Protein AF-A0A8T5S9B5-F1 (afdb_monomer_lite)

pLDDT: mean 72.73, std 18.66, range [33.09, 95.0]

Secondary structure (DSSP, 8-state):
--EEP-----S--PPEE-TTT-PEEPGGG-EE-TT-----B-HHHHHHS-HHHHHHHHHHHHHH---TTTT--TTS-HHHHHHHHHHHHHH--S---HHHHHHHHHHHHHHTT--HHHHHHHHHHHHHHHTT-

Radius of gyration: 17.59 Å; chains: 1; bounding box: 43×41×44 Å

Sequence (133 aa):
MVVRLEFKNNGFHESIICGICHKEIKQEAASFQEGLKIGLVCPECYINNTMEEIELMSNMFLAFGGYLGMLKDSDYSIYEMFKDLVGKIHNNKGSATSVEMKIRLFHTALLHGITPREFAELDKSLLKFMYQF

Foldseek 3Di:
DWDQDPDDDDPDPDFAAAQAARDTADNRQWTDDPPAPGGIHGPVCPVVDDPVQSNVSNVLCVVPNAHAQLVADPVCDPVNLVVVLVVVVVVPPDPDDPVNSLSVSVSSCRNNRQTPVNVVVVVVVVVVVVVPD

Structure (mmCIF, N/CA/C/O backbone):
data_AF-A0A8T5S9B5-F1
#
_entry.id   AF-A0A8T5S9B5-F1
#
loop_
_atom_site.group_PDB
_atom_site.id
_atom_site.type_symbol
_atom_site.label_atom_id
_atom_site.label_alt_id
_atom_site.label_comp_id
_atom_site.label_asym_id
_atom_site.label_entity_id
_atom_site.label_seq_id
_atom_site.pdbx_PDB_ins_code
_atom_site.Cartn_x
_atom_site.Cartn_y
_atom_site.Cartn_z
_atom_site.occupancy
_atom_site.B_iso_or_equiv
_atom_site.auth_seq_id
_atom_site.auth_comp_id
_atom_site.auth_asym_id
_atom_site.auth_atom_id
_atom_site.pdbx_PDB_model_num
ATOM 1 N N . MET A 1 1 ? 22.789 0.068 -4.698 1.00 33.09 1 MET A N 1
ATOM 2 C CA . MET A 1 1 ? 23.422 -0.569 -5.871 1.00 33.09 1 MET A CA 1
ATOM 3 C C . MET A 1 1 ? 22.293 -1.194 -6.678 1.00 33.09 1 MET A C 1
ATOM 5 O O . MET A 1 1 ? 21.552 -1.976 -6.103 1.00 33.09 1 MET A O 1
ATOM 9 N N . VAL A 1 2 ? 22.059 -0.762 -7.921 1.00 37.41 2 VAL A N 1
ATOM 10 C CA . VAL A 1 2 ? 21.014 -1.349 -8.784 1.00 37.41 2 VAL A CA 1
ATOM 11 C C . VAL A 1 2 ? 21.665 -2.496 -9.539 1.00 37.41 2 VAL A C 1
ATOM 13 O O . VAL A 1 2 ? 22.583 -2.261 -10.323 1.00 37.41 2 VAL A O 1
ATOM 16 N N . VAL A 1 3 ? 21.236 -3.727 -9.271 1.00 38.22 3 VAL A N 1
ATOM 17 C CA . VAL A 1 3 ? 21.741 -4.905 -9.980 1.00 38.22 3 VAL A CA 1
ATOM 18 C C . VAL A 1 3 ? 20.792 -5.182 -11.140 1.00 38.22 3 VAL A C 1
ATOM 20 O O . VAL A 1 3 ? 19.605 -5.444 -10.945 1.00 38.22 3 VAL A O 1
ATOM 23 N N . ARG A 1 4 ? 21.315 -5.073 -12.363 1.00 38.53 4 ARG A N 1
ATOM 24 C CA . ARG A 1 4 ? 20.615 -5.448 -13.593 1.00 38.53 4 ARG A CA 1
ATOM 25 C C . ARG A 1 4 ? 20.747 -6.963 -13.740 1.00 38.53 4 ARG A C 1
ATOM 27 O O . ARG A 1 4 ? 21.867 -7.461 -13.818 1.00 38.53 4 ARG A O 1
ATOM 34 N N . LEU A 1 5 ? 19.636 -7.696 -13.724 1.00 45.97 5 LEU A N 1
ATOM 35 C CA . LEU A 1 5 ? 19.670 -9.140 -13.950 1.00 45.97 5 LEU A CA 1
ATOM 36 C C . LEU A 1 5 ? 19.771 -9.416 -15.453 1.00 45.97 5 LEU A C 1
ATOM 38 O O . LEU A 1 5 ? 18.873 -9.070 -16.215 1.00 45.97 5 LEU A O 1
ATOM 42 N N . GLU A 1 6 ? 20.852 -10.070 -15.869 1.00 37.56 6 GLU A N 1
ATOM 43 C CA . GLU A 1 6 ? 20.885 -10.808 -17.130 1.00 37.56 6 GLU A CA 1
ATOM 44 C C . GLU A 1 6 ? 20.278 -12.192 -16.870 1.00 37.56 6 GLU A C 1
ATOM 46 O O . GLU A 1 6 ? 20.918 -13.074 -16.293 1.00 37.56 6 GLU A O 1
ATOM 51 N N . PHE A 1 7 ? 19.013 -12.390 -17.246 1.00 44.62 7 PHE A N 1
ATOM 52 C CA . PHE A 1 7 ? 18.393 -13.711 -17.167 1.00 44.62 7 PHE A CA 1
ATOM 53 C C . PHE A 1 7 ? 19.030 -14.624 -18.222 1.00 44.62 7 PHE A C 1
ATOM 55 O O . PHE A 1 7 ? 18.848 -14.427 -19.424 1.00 44.62 7 PHE A O 1
ATOM 62 N N . LYS A 1 8 ? 19.786 -15.643 -17.788 1.00 38.94 8 LYS A N 1
ATOM 63 C CA . LYS A 1 8 ? 20.219 -16.723 -18.685 1.00 38.94 8 LYS A CA 1
ATOM 64 C C . LYS A 1 8 ? 18.994 -17.533 -19.099 1.00 38.94 8 LYS A C 1
ATOM 66 O O . LYS A 1 8 ? 18.316 -18.125 -18.264 1.00 38.94 8 LYS A O 1
ATOM 71 N N . ASN A 1 9 ? 18.725 -17.517 -20.399 1.00 42.03 9 ASN A N 1
ATOM 72 C CA . ASN A 1 9 ? 17.556 -18.111 -21.027 1.00 42.03 9 ASN A CA 1
ATOM 73 C C . ASN A 1 9 ? 17.596 -19.650 -20.916 1.00 42.03 9 ASN A C 1
ATOM 75 O O . ASN A 1 9 ? 18.174 -20.326 -21.763 1.00 42.03 9 ASN A O 1
ATOM 79 N N . ASN A 1 10 ? 17.001 -20.198 -19.855 1.00 37.66 10 ASN A N 1
ATOM 80 C CA . ASN A 1 10 ? 16.862 -21.637 -19.628 1.00 37.66 10 ASN A CA 1
ATOM 81 C C . ASN A 1 10 ? 15.423 -22.088 -19.922 1.00 37.66 10 ASN A C 1
ATOM 83 O O . ASN A 1 10 ? 14.746 -22.575 -19.028 1.00 37.66 10 ASN A O 1
ATOM 87 N N . GLY A 1 11 ? 14.932 -21.900 -21.151 1.00 40.25 11 GLY A N 1
ATOM 88 C CA . GLY A 1 11 ? 13.775 -22.630 -21.710 1.00 40.25 11 GLY A CA 1
ATOM 89 C C . GLY A 1 11 ? 12.413 -22.546 -20.993 1.00 40.25 11 GLY A C 1
ATOM 90 O O . GLY A 1 11 ? 11.455 -23.132 -21.485 1.00 40.25 11 GLY A O 1
ATOM 91 N N . PHE A 1 12 ? 12.292 -21.822 -19.882 1.00 40.62 12 PHE A N 1
ATOM 92 C CA . PHE A 1 12 ? 11.054 -21.583 -19.148 1.00 40.62 12 PHE A CA 1
ATOM 93 C C . PHE A 1 12 ? 10.710 -20.098 -19.253 1.00 40.62 12 PHE A C 1
ATOM 95 O O . PHE A 1 12 ? 11.363 -19.246 -18.653 1.00 40.62 12 PHE A O 1
ATOM 102 N N . HIS A 1 13 ? 9.672 -19.780 -20.027 1.00 47.72 13 HIS A N 1
ATOM 103 C CA . HIS A 1 13 ? 9.033 -18.465 -20.003 1.00 47.72 13 HIS A CA 1
ATOM 104 C C . HIS A 1 13 ? 8.156 -18.352 -18.745 1.00 47.72 13 HIS A C 1
ATOM 106 O O . HIS A 1 13 ? 6.934 -18.294 -18.839 1.00 47.72 13 HIS A O 1
ATOM 112 N N . GLU A 1 14 ? 8.757 -18.370 -17.553 1.00 57.78 14 GLU A N 1
ATOM 113 C CA . GLU A 1 14 ? 8.040 -17.941 -16.352 1.00 57.78 14 GLU A CA 1
ATOM 114 C C . GLU A 1 14 ? 7.942 -16.413 -16.372 1.00 57.78 14 GLU A C 1
ATOM 116 O O . GLU A 1 14 ? 8.948 -15.697 -16.373 1.00 57.78 14 GLU A O 1
ATOM 121 N N . SER A 1 15 ? 6.709 -15.911 -16.445 1.00 67.12 15 SER A N 1
ATOM 122 C CA . SER A 1 15 ? 6.401 -14.491 -16.317 1.00 67.12 15 SER A CA 1
ATOM 123 C C . SER A 1 15 ? 6.867 -14.003 -14.948 1.00 67.12 15 SER A C 1
ATOM 125 O O . SER A 1 15 ? 6.407 -14.495 -13.915 1.00 67.12 15 SER A O 1
ATOM 127 N N . ILE A 1 16 ? 7.771 -13.029 -14.923 1.00 79.44 16 ILE A N 1
ATOM 128 C CA . ILE A 1 16 ? 8.229 -12.415 -13.679 1.00 79.44 16 ILE A CA 1
ATOM 129 C C . ILE A 1 16 ? 7.118 -11.495 -13.169 1.00 79.44 16 ILE A C 1
ATOM 131 O O . ILE A 1 16 ? 6.647 -10.641 -13.910 1.00 79.44 16 ILE A O 1
ATOM 135 N N . ILE A 1 17 ? 6.715 -11.624 -11.906 1.00 85.38 17 ILE A N 1
ATOM 136 C CA . ILE A 1 17 ? 5.633 -10.823 -11.315 1.00 85.38 17 ILE A CA 1
ATOM 137 C C . ILE A 1 17 ? 6.202 -9.830 -10.297 1.00 85.38 17 ILE A C 1
ATOM 139 O O . ILE A 1 17 ? 7.062 -10.175 -9.488 1.00 85.38 17 ILE A O 1
ATOM 143 N N . CYS A 1 18 ? 5.712 -8.588 -10.332 1.00 87.69 18 CYS A N 1
ATOM 144 C CA . CYS A 1 18 ? 6.069 -7.562 -9.356 1.00 87.69 18 CYS A CA 1
ATOM 145 C C . CYS A 1 18 ? 5.524 -7.895 -7.961 1.00 87.69 18 CYS A C 1
ATOM 147 O O . CYS A 1 18 ? 4.314 -8.006 -7.801 1.00 87.69 18 CYS A O 1
ATOM 149 N N . GLY A 1 19 ? 6.369 -7.935 -6.931 1.00 87.00 19 GLY A N 1
ATOM 150 C CA . GLY A 1 19 ? 5.956 -8.196 -5.545 1.00 87.00 19 GLY A CA 1
ATOM 151 C C . GLY A 1 19 ? 5.117 -7.089 -4.892 1.00 87.00 19 GLY A C 1
ATOM 152 O O . GLY A 1 19 ? 4.600 -7.290 -3.800 1.00 87.00 19 GLY A O 1
ATOM 153 N N . ILE A 1 20 ? 4.973 -5.926 -5.540 1.00 92.81 20 ILE A N 1
ATOM 154 C CA . ILE A 1 20 ? 4.172 -4.801 -5.029 1.00 92.81 20 ILE A CA 1
ATOM 155 C C . ILE A 1 20 ? 2.805 -4.731 -5.699 1.00 92.81 20 ILE A C 1
ATOM 157 O O . ILE A 1 20 ? 1.798 -4.660 -5.009 1.00 92.81 20 ILE A O 1
ATOM 161 N N . CYS A 1 21 ? 2.756 -4.721 -7.033 1.00 92.81 21 CYS A N 1
ATOM 162 C CA . CYS A 1 21 ? 1.515 -4.509 -7.789 1.00 92.81 21 CYS A CA 1
ATOM 163 C C . CYS A 1 21 ? 1.047 -5.735 -8.579 1.00 92.81 21 CYS A C 1
ATOM 165 O O . CYS A 1 21 ? 0.042 -5.653 -9.278 1.00 92.81 21 CYS A O 1
ATOM 167 N N . HIS A 1 22 ? 1.800 -6.837 -8.532 1.00 91.75 22 HIS A N 1
ATOM 168 C CA . HIS A 1 22 ? 1.527 -8.086 -9.248 1.00 91.75 22 HIS A CA 1
ATOM 169 C C . HIS A 1 22 ? 1.368 -7.963 -10.777 1.00 91.75 22 HIS A C 1
ATOM 171 O O . HIS A 1 22 ? 0.957 -8.913 -11.440 1.00 91.75 22 HIS A O 1
ATOM 177 N N . LYS A 1 23 ? 1.754 -6.830 -11.377 1.00 90.44 23 LYS A N 1
ATOM 178 C CA . LYS A 1 23 ? 1.885 -6.720 -12.833 1.00 90.44 23 LYS A CA 1
ATOM 179 C C . LYS A 1 23 ? 3.091 -7.527 -13.316 1.00 90.44 23 LYS A C 1
ATOM 181 O O . LYS A 1 23 ? 4.113 -7.605 -12.628 1.00 90.44 23 LYS A O 1
ATOM 186 N N . GLU A 1 24 ? 2.975 -8.075 -14.520 1.00 87.31 24 GLU A N 1
ATOM 187 C CA . GLU A 1 24 ? 4.070 -8.765 -15.195 1.00 87.31 24 GLU A CA 1
ATOM 188 C C . GLU A 1 24 ? 5.227 -7.798 -15.499 1.00 87.31 24 GLU A C 1
ATOM 190 O O . GLU A 1 24 ? 5.036 -6.674 -15.972 1.00 87.31 24 GLU A O 1
ATOM 195 N N . ILE A 1 25 ? 6.446 -8.249 -15.221 1.00 81.94 25 ILE A N 1
ATOM 196 C CA . ILE A 1 25 ? 7.696 -7.563 -15.508 1.00 81.94 25 ILE A CA 1
ATOM 197 C C . ILE A 1 25 ? 8.279 -8.191 -16.767 1.00 81.94 25 ILE A C 1
ATOM 199 O O . ILE A 1 25 ? 8.682 -9.354 -16.781 1.00 81.94 25 ILE A O 1
ATOM 203 N N . LYS A 1 26 ? 8.384 -7.392 -17.829 1.00 75.19 26 LYS A N 1
ATOM 204 C CA . LYS A 1 26 ? 9.149 -7.787 -19.014 1.00 75.19 26 LYS A CA 1
ATOM 205 C C . LYS A 1 26 ? 10.620 -7.954 -18.609 1.00 75.19 26 LYS A C 1
ATOM 207 O O . LYS A 1 26 ? 11.174 -7.047 -17.988 1.00 75.19 26 LYS A O 1
ATOM 212 N N . GLN A 1 27 ? 11.234 -9.093 -18.951 1.00 59.38 27 GLN A N 1
ATOM 213 C CA . GLN A 1 27 ? 12.570 -9.520 -18.483 1.00 59.38 27 GLN A CA 1
ATOM 214 C C . GLN A 1 27 ? 13.665 -8.442 -18.604 1.00 59.38 27 GLN A C 1
ATOM 216 O O . GLN A 1 27 ? 14.544 -8.362 -17.753 1.00 59.38 27 GLN A O 1
ATOM 221 N N . GLU A 1 28 ? 13.584 -7.567 -19.605 1.00 58.56 28 GLU A N 1
ATOM 222 C CA . GLU A 1 28 ? 14.564 -6.502 -19.873 1.00 58.56 28 GLU A CA 1
ATOM 223 C C . GLU A 1 28 ? 14.483 -5.301 -18.905 1.00 58.56 28 GLU A C 1
ATOM 225 O O . GLU A 1 28 ? 15.366 -4.440 -18.898 1.00 58.56 28 GLU A O 1
ATOM 230 N N . ALA A 1 29 ? 13.425 -5.226 -18.091 1.00 56.59 29 ALA A N 1
ATOM 231 C CA . ALA A 1 29 ? 13.101 -4.079 -17.242 1.00 56.59 29 ALA A CA 1
ATOM 232 C C . ALA A 1 29 ? 13.119 -4.396 -15.734 1.00 56.59 29 ALA A C 1
ATOM 234 O O . ALA A 1 29 ? 12.787 -3.535 -14.918 1.00 56.59 29 ALA A O 1
ATOM 235 N N . ALA A 1 30 ? 13.489 -5.617 -15.342 1.00 54.53 30 ALA A N 1
ATOM 236 C CA . ALA A 1 30 ? 13.535 -6.001 -13.936 1.00 54.53 30 ALA A CA 1
ATOM 237 C C . ALA A 1 30 ? 14.682 -5.284 -13.209 1.00 54.53 30 ALA A C 1
ATOM 239 O O . ALA A 1 30 ? 15.843 -5.371 -13.609 1.00 54.53 30 ALA A O 1
ATOM 240 N N . SER A 1 31 ? 14.355 -4.592 -12.118 1.00 56.38 31 SER A N 1
ATOM 241 C CA . SER A 1 31 ? 15.338 -4.030 -11.193 1.00 56.38 31 SER A CA 1
ATOM 242 C C . SER A 1 31 ? 15.342 -4.873 -9.920 1.00 56.38 31 SER A C 1
ATOM 244 O O . SER A 1 31 ? 14.290 -5.098 -9.322 1.00 56.38 31 SER A O 1
ATOM 246 N N . PHE A 1 32 ? 16.514 -5.385 -9.536 1.00 55.56 32 PHE A N 1
ATOM 247 C CA . PHE A 1 32 ? 16.700 -6.149 -8.304 1.00 55.56 32 PHE A CA 1
ATOM 248 C C . PHE A 1 32 ? 17.356 -5.278 -7.238 1.00 55.56 32 PHE A C 1
ATOM 250 O O . PHE A 1 32 ? 18.204 -4.431 -7.546 1.00 55.56 32 PHE A O 1
ATOM 257 N N . GLN A 1 33 ? 17.003 -5.526 -5.980 1.00 51.34 33 GLN A N 1
ATOM 258 C CA . GLN A 1 33 ? 17.623 -4.859 -4.850 1.00 51.34 33 GLN A CA 1
ATOM 259 C C . GLN A 1 33 ? 18.152 -5.870 -3.844 1.00 51.34 33 GLN A C 1
ATOM 261 O O . GLN A 1 33 ? 17.401 -6.560 -3.162 1.00 51.34 33 GLN A O 1
ATOM 266 N N . GLU A 1 34 ? 19.479 -5.936 -3.750 1.00 39.56 34 GLU A N 1
ATOM 267 C CA . GLU A 1 34 ? 20.157 -6.667 -2.687 1.00 39.56 34 GLU A CA 1
ATOM 268 C C . GLU A 1 34 ? 19.875 -6.001 -1.336 1.00 39.56 34 GLU A C 1
ATOM 270 O O . GLU A 1 34 ? 20.085 -4.799 -1.168 1.00 39.56 34 GLU A O 1
ATOM 275 N N . GLY A 1 35 ? 19.417 -6.799 -0.371 1.00 41.06 35 GLY A N 1
ATOM 276 C CA . GLY A 1 35 ? 19.267 -6.403 1.034 1.00 41.06 35 GLY A CA 1
ATOM 277 C C . GLY A 1 35 ? 17.847 -6.528 1.581 1.00 41.06 35 GLY A C 1
ATOM 278 O O . GLY A 1 35 ? 17.676 -6.703 2.783 1.00 41.06 35 GLY A O 1
ATOM 279 N N . LEU A 1 36 ? 16.837 -6.526 0.714 1.00 45.38 36 LEU A N 1
ATOM 280 C CA . LEU A 1 36 ? 15.440 -6.671 1.106 1.00 45.38 36 LEU A CA 1
ATOM 281 C C . LEU A 1 36 ? 14.939 -8.051 0.666 1.00 45.38 36 LEU A C 1
ATOM 283 O O . LEU A 1 36 ? 15.126 -8.441 -0.481 1.00 45.38 36 LEU A O 1
ATOM 287 N N . LYS A 1 37 ? 14.254 -8.798 1.546 1.00 51.16 37 LYS A N 1
ATOM 288 C CA . LYS A 1 37 ? 13.499 -10.026 1.183 1.00 51.16 37 LYS A CA 1
ATOM 289 C C 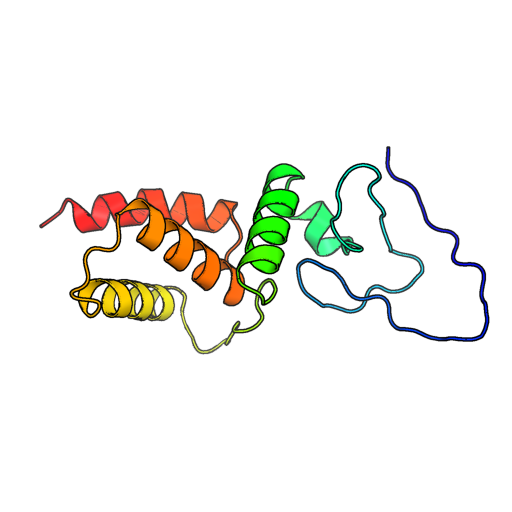. LYS A 1 37 ? 12.278 -9.719 0.294 1.00 51.16 37 LYS A C 1
ATOM 291 O O . LYS A 1 37 ? 11.288 -10.444 0.304 1.00 51.16 37 LYS A O 1
ATOM 296 N N . ILE A 1 38 ? 12.313 -8.600 -0.411 1.00 54.44 38 ILE A N 1
ATOM 297 C CA . ILE A 1 38 ? 11.241 -8.101 -1.247 1.00 54.44 38 ILE A CA 1
ATOM 298 C C . ILE A 1 38 ? 11.443 -8.752 -2.604 1.00 54.44 38 ILE A C 1
ATOM 300 O O . ILE A 1 38 ? 12.557 -8.793 -3.124 1.00 54.44 38 ILE A O 1
ATOM 304 N N . GLY A 1 39 ? 10.373 -9.332 -3.143 1.00 62.72 39 GLY A N 1
ATOM 305 C CA . GLY A 1 39 ? 10.387 -9.897 -4.486 1.00 62.72 39 GLY A CA 1
ATOM 306 C C . GLY A 1 39 ? 10.789 -8.862 -5.545 1.00 62.72 39 GLY A C 1
ATOM 307 O O . GLY A 1 39 ? 11.061 -7.698 -5.263 1.00 62.72 39 GLY A O 1
ATOM 308 N N . LEU A 1 40 ? 10.809 -9.279 -6.805 1.00 78.25 40 LEU A N 1
ATOM 309 C CA . LEU A 1 40 ? 11.140 -8.389 -7.920 1.00 78.25 40 LEU A CA 1
ATOM 310 C C . LEU A 1 40 ? 10.161 -7.202 -7.962 1.00 78.25 40 LEU A C 1
ATOM 312 O O . LEU A 1 40 ? 8.954 -7.402 -7.867 1.00 78.25 40 LEU A O 1
ATOM 316 N N . VAL A 1 41 ? 10.660 -5.969 -8.097 1.00 85.25 41 VAL A N 1
ATOM 317 C CA . VAL A 1 41 ? 9.827 -4.753 -8.162 1.00 85.25 41 VAL A CA 1
ATOM 318 C C . VAL A 1 41 ? 9.865 -4.195 -9.583 1.00 85.25 41 VAL A C 1
ATOM 320 O O . VAL A 1 41 ? 10.932 -4.062 -10.184 1.00 85.25 41 VAL A O 1
ATOM 323 N N . CYS A 1 42 ? 8.699 -3.878 -10.151 1.00 87.19 42 CYS A N 1
ATOM 324 C CA . CYS A 1 42 ? 8.629 -3.297 -11.490 1.00 87.19 42 CYS A CA 1
ATOM 325 C C . CYS A 1 42 ? 9.114 -1.832 -11.495 1.00 87.19 42 CYS A C 1
ATOM 327 O O . CYS A 1 42 ? 8.997 -1.144 -10.475 1.00 87.19 42 CYS A O 1
ATOM 329 N N . PRO A 1 43 ? 9.585 -1.308 -12.645 1.00 85.00 43 PRO A N 1
ATOM 330 C CA . PRO A 1 43 ? 10.034 0.082 -12.749 1.00 85.00 43 PRO A CA 1
ATOM 331 C C . PRO A 1 43 ? 8.990 1.108 -12.307 1.00 85.00 43 PRO A C 1
ATOM 333 O O . PRO A 1 43 ? 9.339 2.101 -11.685 1.00 85.00 43 PRO A O 1
ATOM 336 N N . GLU A 1 44 ? 7.708 0.861 -12.589 1.00 89.88 44 GLU A N 1
ATOM 337 C CA . GLU A 1 44 ? 6.615 1.758 -12.199 1.00 89.88 44 GLU A CA 1
ATOM 338 C C . GLU A 1 44 ? 6.529 1.903 -10.672 1.00 89.88 44 GLU A C 1
ATOM 340 O O . GLU A 1 44 ? 6.507 3.017 -10.155 1.00 89.88 44 GLU A O 1
ATOM 345 N N . CYS A 1 45 ? 6.550 0.790 -9.930 1.00 90.69 45 CYS A N 1
ATOM 346 C CA . CYS A 1 45 ? 6.543 0.829 -8.468 1.00 90.69 45 CYS A CA 1
ATOM 347 C C . CYS A 1 45 ? 7.823 1.452 -7.907 1.00 90.69 45 CYS A C 1
ATOM 349 O O . CYS A 1 45 ? 7.735 2.212 -6.947 1.00 90.69 45 CYS A O 1
ATOM 351 N N . TYR A 1 46 ? 8.976 1.167 -8.518 1.00 88.31 46 TYR A N 1
ATOM 352 C CA . TYR A 1 46 ? 10.269 1.699 -8.088 1.00 88.31 46 TYR A CA 1
ATOM 353 C C . TYR A 1 46 ? 10.393 3.216 -8.293 1.00 88.31 46 TYR A C 1
ATOM 355 O O . TYR A 1 46 ? 10.956 3.910 -7.457 1.00 88.31 46 TYR A O 1
ATOM 363 N N . ILE A 1 47 ? 9.864 3.746 -9.399 1.00 89.25 47 ILE A N 1
ATOM 364 C CA . ILE A 1 47 ? 9.907 5.184 -9.700 1.00 89.25 47 ILE A CA 1
ATOM 365 C C . ILE A 1 47 ? 8.911 5.955 -8.828 1.00 89.25 47 ILE A C 1
ATOM 367 O O . ILE A 1 47 ? 9.209 7.062 -8.383 1.00 89.25 47 ILE A O 1
ATOM 371 N N . ASN A 1 48 ? 7.730 5.382 -8.583 1.00 91.38 48 ASN A N 1
ATOM 372 C CA . ASN A 1 48 ? 6.645 6.095 -7.912 1.00 91.38 48 ASN A CA 1
ATOM 373 C C . ASN A 1 48 ? 6.730 6.064 -6.379 1.00 91.38 48 ASN A C 1
ATOM 375 O O . ASN A 1 48 ? 6.040 6.847 -5.728 1.00 91.38 48 ASN A O 1
ATOM 379 N N . ASN A 1 49 ? 7.562 5.196 -5.798 1.00 91.19 49 ASN A N 1
ATOM 380 C CA . ASN A 1 49 ? 7.641 5.000 -4.351 1.00 91.19 49 ASN A CA 1
ATOM 381 C C . ASN A 1 49 ? 9.089 5.067 -3.865 1.00 91.19 49 ASN A C 1
ATOM 383 O O . ASN A 1 49 ? 10.014 4.636 -4.551 1.00 91.19 49 ASN A O 1
ATOM 387 N N . THR A 1 50 ? 9.289 5.582 -2.656 1.00 91.44 50 THR A N 1
ATOM 388 C CA . THR A 1 50 ? 10.579 5.489 -1.976 1.00 91.44 50 THR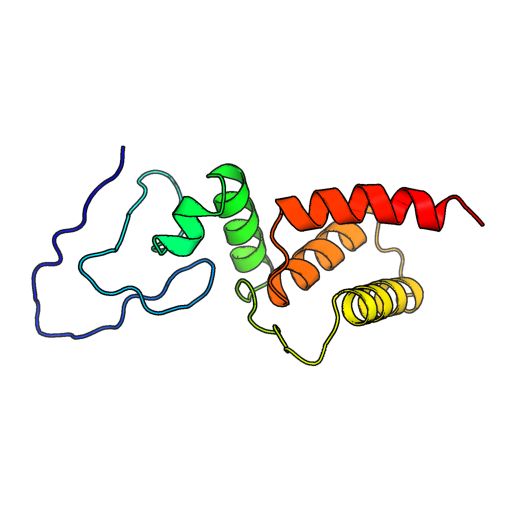 A CA 1
ATOM 389 C C . THR A 1 50 ? 10.853 4.052 -1.546 1.00 91.44 50 THR A C 1
ATOM 391 O O . THR A 1 50 ? 9.961 3.202 -1.473 1.00 91.44 50 THR A O 1
ATOM 394 N N . MET A 1 51 ? 12.106 3.781 -1.195 1.00 88.06 51 MET A N 1
ATOM 395 C CA . MET A 1 51 ? 12.480 2.469 -0.684 1.00 88.06 51 MET A CA 1
ATOM 396 C C . MET A 1 51 ? 11.769 2.088 0.608 1.00 88.06 51 MET A C 1
ATOM 398 O O . MET A 1 51 ? 11.351 0.944 0.762 1.00 88.06 51 MET A O 1
ATOM 402 N N . GLU A 1 52 ? 11.583 3.058 1.494 1.00 91.00 52 GLU A N 1
ATOM 403 C CA . GLU A 1 52 ? 10.854 2.887 2.749 1.00 91.00 52 GLU A CA 1
ATOM 404 C C . GLU A 1 52 ? 9.373 2.578 2.484 1.00 91.00 52 GLU A C 1
ATOM 406 O O . GLU A 1 52 ? 8.792 1.708 3.127 1.00 91.00 52 GLU A O 1
ATOM 411 N N . GLU A 1 53 ? 8.766 3.240 1.492 1.00 93.44 53 GLU A N 1
ATOM 412 C CA . GLU A 1 53 ? 7.386 2.982 1.071 1.00 93.44 53 GLU A CA 1
ATOM 413 C C . GLU A 1 53 ? 7.240 1.561 0.493 1.00 93.44 53 GLU A C 1
ATOM 415 O O . GLU A 1 53 ? 6.296 0.848 0.836 1.00 93.44 53 GLU A O 1
ATOM 420 N N . ILE A 1 54 ? 8.192 1.117 -0.338 1.00 92.50 54 ILE A N 1
ATOM 421 C CA . ILE A 1 54 ? 8.231 -0.238 -0.918 1.00 92.50 54 ILE A CA 1
ATOM 422 C C . ILE A 1 54 ? 8.402 -1.304 0.166 1.00 92.50 54 ILE A C 1
ATOM 424 O O . ILE A 1 54 ? 7.704 -2.322 0.145 1.00 92.50 54 ILE A O 1
ATOM 428 N N . GLU A 1 55 ? 9.298 -1.079 1.125 1.00 91.94 55 GLU A N 1
ATOM 429 C CA . GLU A 1 55 ? 9.508 -1.983 2.255 1.00 91.94 55 GLU A CA 1
ATOM 430 C C . GLU A 1 55 ? 8.267 -2.087 3.135 1.00 91.94 55 GLU A C 1
ATOM 432 O O . GLU A 1 55 ? 7.826 -3.192 3.461 1.00 91.94 55 GLU A O 1
ATOM 437 N N . LEU A 1 56 ? 7.648 -0.952 3.451 1.00 93.75 56 LEU A N 1
ATOM 438 C CA . LEU A 1 56 ? 6.421 -0.915 4.229 1.00 93.75 56 LEU A CA 1
ATOM 439 C C . LEU A 1 56 ? 5.289 -1.682 3.533 1.00 93.75 56 LEU A C 1
ATOM 441 O O . LEU A 1 56 ? 4.660 -2.534 4.159 1.00 93.75 56 LEU A O 1
ATOM 445 N N . MET A 1 57 ? 5.057 -1.433 2.240 1.00 95.00 57 MET A N 1
ATOM 446 C CA . MET A 1 57 ? 4.058 -2.171 1.458 1.00 95.00 57 MET A CA 1
ATOM 447 C C . MET A 1 57 ? 4.341 -3.676 1.459 1.00 95.00 57 MET A C 1
ATOM 449 O O . MET A 1 57 ? 3.448 -4.473 1.734 1.00 95.00 57 MET A O 1
ATOM 453 N N . SER A 1 58 ? 5.594 -4.065 1.223 1.00 91.50 58 SER A N 1
ATOM 454 C CA . SER A 1 58 ? 5.997 -5.474 1.187 1.00 91.50 58 SER A CA 1
ATOM 455 C C . SER A 1 58 ? 5.767 -6.177 2.520 1.00 91.50 58 SER A C 1
ATOM 457 O O . SER A 1 58 ? 5.234 -7.283 2.548 1.00 91.50 58 SER A O 1
ATOM 459 N N . ASN A 1 59 ? 6.118 -5.529 3.632 1.00 92.31 59 ASN A N 1
ATOM 460 C CA . ASN A 1 59 ? 5.897 -6.070 4.971 1.00 92.31 59 ASN A CA 1
ATOM 461 C C . ASN A 1 59 ? 4.403 -6.227 5.274 1.00 92.31 59 ASN A C 1
ATOM 463 O O . ASN A 1 59 ? 3.996 -7.234 5.853 1.00 92.31 59 ASN A O 1
ATOM 467 N N . MET A 1 60 ? 3.574 -5.276 4.834 1.00 94.25 60 MET A N 1
ATOM 468 C CA . MET A 1 60 ? 2.121 -5.380 4.964 1.00 94.25 60 MET A CA 1
ATOM 469 C C . MET A 1 60 ? 1.557 -6.554 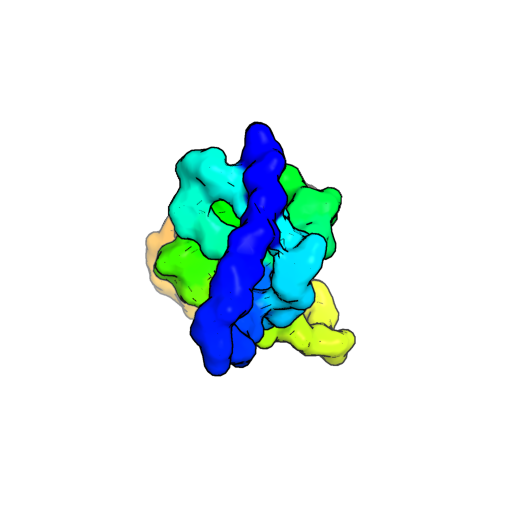4.160 1.00 94.25 60 MET A C 1
ATOM 471 O O . MET A 1 60 ? 0.770 -7.333 4.694 1.00 94.25 60 MET A O 1
ATOM 475 N N . PHE A 1 61 ? 1.975 -6.728 2.906 1.00 93.50 61 PHE A N 1
ATOM 476 C CA . PHE A 1 61 ? 1.521 -7.844 2.072 1.00 93.50 61 PHE A CA 1
ATOM 477 C C . PHE A 1 61 ? 2.045 -9.195 2.561 1.00 93.50 61 PHE A C 1
ATOM 479 O O . PHE A 1 61 ? 1.325 -10.187 2.503 1.00 93.50 61 PHE A O 1
ATOM 486 N N . LEU A 1 62 ? 3.255 -9.246 3.117 1.00 90.56 62 LEU A N 1
ATOM 487 C CA . LEU A 1 62 ? 3.791 -10.459 3.727 1.00 90.56 62 LEU A CA 1
ATOM 488 C C . LEU A 1 62 ? 2.998 -10.866 4.978 1.00 90.56 62 LEU A C 1
ATOM 490 O O . LEU A 1 62 ? 2.733 -12.048 5.178 1.00 90.56 62 LEU A O 1
ATOM 494 N N . ALA A 1 63 ? 2.621 -9.898 5.817 1.00 91.38 63 ALA A N 1
ATOM 495 C CA . ALA A 1 63 ? 1.909 -10.157 7.065 1.00 91.38 63 ALA A CA 1
ATOM 496 C C . ALA A 1 63 ? 0.410 -10.439 6.864 1.00 91.38 63 ALA A C 1
ATOM 498 O O . ALA A 1 63 ? -0.158 -11.272 7.570 1.00 91.38 63 ALA A O 1
ATOM 499 N N . PHE A 1 64 ? -0.235 -9.743 5.924 1.00 92.25 64 PHE A N 1
ATOM 500 C CA . PHE A 1 64 ? -1.696 -9.731 5.778 1.00 92.25 64 PHE A CA 1
ATOM 501 C C . PHE A 1 64 ? -2.197 -10.216 4.409 1.00 92.25 64 PHE A C 1
ATOM 503 O O . PHE A 1 64 ? -3.404 -10.360 4.216 1.00 92.25 64 PHE A O 1
ATOM 510 N N . GLY A 1 65 ? -1.295 -10.494 3.467 1.00 92.25 65 GLY A N 1
ATOM 511 C CA . GLY A 1 65 ? -1.618 -10.898 2.100 1.00 92.25 65 GLY A CA 1
ATOM 512 C C . GLY A 1 65 ? -2.005 -9.738 1.176 1.00 92.25 65 GLY A C 1
ATOM 513 O O . GLY A 1 65 ? -2.144 -8.585 1.590 1.00 92.25 65 GLY A O 1
ATOM 514 N N . GLY A 1 66 ? -2.216 -10.073 -0.097 1.00 94.00 66 GLY A N 1
ATOM 515 C CA . GLY A 1 66 ? -2.641 -9.143 -1.146 1.00 94.00 66 GLY A CA 1
ATOM 516 C C . GLY A 1 66 ? -1.493 -8.398 -1.826 1.00 94.00 66 GLY A C 1
ATOM 517 O O . GLY A 1 66 ? -0.326 -8.728 -1.648 1.00 94.00 66 GLY A O 1
ATOM 518 N N . TYR A 1 67 ? -1.855 -7.422 -2.654 1.00 94.75 67 TYR A N 1
ATOM 519 C CA . TYR A 1 67 ? -0.936 -6.562 -3.397 1.00 94.75 67 TYR A CA 1
ATOM 520 C C . TYR A 1 67 ? -1.612 -5.222 -3.697 1.00 94.75 67 TYR A C 1
ATOM 522 O O . TYR A 1 67 ? -2.834 -5.077 -3.572 1.00 94.75 67 TYR A O 1
ATOM 530 N N . LEU A 1 68 ? -0.818 -4.230 -4.094 1.00 94.31 68 LEU A N 1
ATOM 531 C CA . LEU A 1 68 ? -1.281 -2.874 -4.355 1.00 94.31 68 LEU A CA 1
ATOM 532 C C . LEU A 1 68 ? -2.334 -2.871 -5.470 1.00 94.31 68 LEU A C 1
ATOM 534 O O . LEU A 1 68 ? -2.049 -3.246 -6.608 1.00 94.31 68 LEU A O 1
ATOM 538 N N . GLY A 1 69 ? -3.540 -2.411 -5.144 1.00 92.25 69 GLY A N 1
ATOM 539 C CA . GLY A 1 69 ? -4.641 -2.305 -6.101 1.00 92.25 69 GLY A CA 1
ATOM 540 C C . GLY A 1 69 ? -5.339 -3.623 -6.450 1.00 92.25 69 GLY A C 1
ATOM 541 O O . GLY A 1 69 ? -6.095 -3.648 -7.416 1.00 92.25 69 GLY A O 1
ATOM 542 N N . MET A 1 70 ? -5.135 -4.701 -5.684 1.00 92.88 70 MET A N 1
ATOM 543 C CA . MET A 1 70 ? -5.860 -5.973 -5.837 1.00 92.88 70 MET A CA 1
ATOM 544 C C . MET A 1 70 ? -7.392 -5.815 -5.886 1.00 92.88 70 MET A C 1
ATOM 546 O O . MET A 1 70 ? -8.064 -6.539 -6.613 1.00 92.88 70 MET A O 1
ATOM 550 N N . LEU A 1 71 ? -7.934 -4.879 -5.108 1.00 89.00 71 LEU A N 1
ATOM 551 C CA . LEU A 1 71 ? -9.356 -4.547 -5.007 1.00 89.00 71 LEU A CA 1
ATOM 552 C C . LEU A 1 71 ? -9.673 -3.200 -5.671 1.00 89.00 71 LEU A C 1
ATOM 554 O O . LEU A 1 71 ? -10.683 -2.570 -5.353 1.00 89.00 71 LEU A O 1
ATOM 558 N N . LYS A 1 72 ? -8.782 -2.697 -6.534 1.00 83.81 72 LYS A N 1
ATOM 559 C CA . LYS A 1 72 ? -9.011 -1.432 -7.228 1.00 83.81 72 LYS A CA 1
ATOM 560 C C . LYS A 1 72 ? -10.182 -1.606 -8.189 1.00 83.81 72 LYS A C 1
ATOM 562 O O . LYS A 1 72 ? -10.078 -2.321 -9.181 1.00 83.81 72 LYS A O 1
ATOM 567 N N . ASP A 1 73 ? -11.267 -0.916 -7.887 1.00 80.44 73 ASP A N 1
ATOM 568 C CA . ASP A 1 73 ? -12.470 -0.844 -8.701 1.00 80.44 73 ASP A CA 1
ATOM 569 C C . ASP A 1 73 ? -12.640 0.615 -9.143 1.00 80.44 73 ASP A C 1
ATOM 571 O O . ASP A 1 73 ? -12.532 1.532 -8.326 1.00 80.44 73 ASP A O 1
ATOM 575 N N . SER A 1 74 ? -12.823 0.840 -10.446 1.00 70.38 74 SER A N 1
ATOM 576 C CA . SER A 1 74 ? -12.990 2.181 -11.017 1.00 70.38 74 SER A CA 1
ATOM 577 C C . SER A 1 74 ? -14.265 2.870 -10.545 1.00 70.38 74 SER A C 1
ATOM 579 O O . SER A 1 74 ? -14.303 4.099 -10.508 1.00 70.38 74 SER A O 1
ATOM 581 N N . ASP A 1 75 ? -15.274 2.087 -10.161 1.00 70.81 75 ASP A N 1
ATOM 582 C CA . ASP A 1 75 ? -16.577 2.583 -9.724 1.00 70.81 75 ASP A CA 1
ATOM 583 C C . ASP A 1 75 ? -16.625 2.766 -8.195 1.00 70.81 75 ASP A C 1
ATOM 585 O O . ASP A 1 75 ? -17.527 3.415 -7.656 1.00 70.81 75 ASP A O 1
ATOM 589 N N . TYR A 1 76 ? -15.615 2.254 -7.482 1.00 69.25 76 TYR A N 1
ATOM 590 C CA . TYR A 1 76 ? -15.492 2.359 -6.034 1.00 69.25 76 TYR A CA 1
ATOM 591 C C . TYR A 1 76 ? -14.611 3.547 -5.643 1.00 69.25 76 TYR A C 1
ATOM 593 O O . TYR A 1 76 ? -13.379 3.500 -5.663 1.00 69.25 76 TYR A O 1
ATOM 601 N N . SER A 1 77 ? -15.261 4.654 -5.284 1.00 69.94 77 SER A N 1
ATOM 602 C CA . SER A 1 77 ? -14.550 5.871 -4.893 1.00 69.94 77 SER A CA 1
ATOM 603 C C . SER A 1 77 ? -13.731 5.681 -3.609 1.00 69.94 77 SER A C 1
ATOM 605 O O . SER A 1 77 ? -14.100 4.928 -2.706 1.00 69.94 77 SER A O 1
ATOM 607 N N . ILE A 1 78 ? -12.656 6.465 -3.478 1.00 67.31 78 ILE A N 1
ATOM 608 C CA . ILE A 1 78 ? -11.873 6.572 -2.235 1.00 67.31 78 ILE A CA 1
ATOM 609 C C . ILE A 1 78 ? -12.783 6.903 -1.039 1.00 67.31 78 ILE A C 1
ATOM 611 O O . ILE A 1 78 ? -12.570 6.401 0.060 1.00 67.31 78 ILE A O 1
ATOM 615 N N . TYR A 1 79 ? -13.835 7.698 -1.251 1.00 69.00 79 TYR A N 1
ATOM 616 C CA . TYR A 1 79 ? -14.800 8.044 -0.210 1.00 69.00 79 TYR A CA 1
ATOM 617 C C . TYR A 1 79 ? -15.601 6.832 0.294 1.00 69.00 79 TYR A C 1
ATOM 619 O O . TYR A 1 79 ? -15.692 6.630 1.505 1.00 69.00 79 TYR A O 1
ATOM 627 N N . GLU A 1 80 ? -16.137 6.003 -0.606 1.00 71.94 80 GLU A N 1
ATOM 628 C CA . GLU A 1 80 ? -16.882 4.792 -0.222 1.00 71.94 80 GLU A CA 1
ATOM 629 C C . GLU A 1 80 ? -15.968 3.772 0.469 1.00 71.94 80 GLU A C 1
ATOM 631 O O . GLU A 1 80 ? -16.353 3.189 1.481 1.00 71.94 80 GLU A O 1
ATOM 636 N N . MET A 1 81 ? -14.711 3.664 0.028 1.00 70.06 81 MET A N 1
ATOM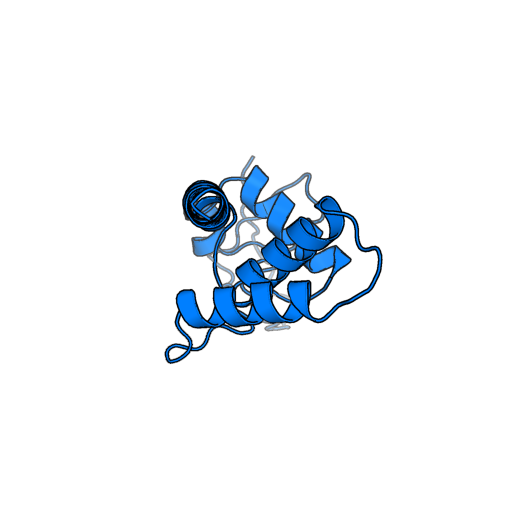 637 C CA . MET A 1 81 ? -13.684 2.871 0.710 1.00 70.06 81 MET A CA 1
ATOM 638 C C . MET A 1 81 ? -13.468 3.310 2.156 1.00 70.06 81 MET A C 1
ATOM 640 O O . MET A 1 81 ? -13.460 2.482 3.068 1.00 70.06 81 MET A O 1
ATOM 644 N N . PHE A 1 82 ? -13.313 4.616 2.381 1.00 70.19 82 PHE A N 1
ATOM 645 C CA . PHE A 1 82 ? -13.157 5.165 3.725 1.00 70.19 82 PHE A CA 1
ATOM 646 C C . PHE A 1 82 ? -14.391 4.948 4.584 1.00 70.19 82 PHE A C 1
ATOM 648 O O . PHE A 1 82 ? -14.268 4.606 5.759 1.00 70.19 82 PHE A O 1
ATOM 655 N N . LYS A 1 83 ? -15.578 5.119 4.009 1.00 72.31 83 LYS A N 1
ATOM 656 C CA . LYS A 1 83 ? -16.845 4.916 4.703 1.00 72.31 83 LYS A CA 1
ATOM 657 C C . LYS A 1 83 ? -17.026 3.462 5.135 1.00 72.31 83 LYS A C 1
ATOM 659 O O . LYS A 1 83 ? -17.378 3.223 6.288 1.00 72.31 83 LYS A O 1
ATOM 664 N N . ASP A 1 84 ? -16.706 2.502 4.272 1.00 69.62 84 ASP A N 1
ATOM 665 C CA . ASP A 1 84 ? -16.728 1.078 4.615 1.00 69.62 84 ASP A CA 1
ATOM 666 C C . ASP A 1 84 ? -15.681 0.730 5.671 1.00 69.62 84 ASP A C 1
ATOM 668 O O . ASP A 1 84 ? -15.947 -0.060 6.578 1.00 69.62 84 ASP A O 1
ATOM 672 N N . LEU A 1 85 ? -14.497 1.334 5.587 1.00 67.69 85 LEU A N 1
ATOM 673 C CA . LEU A 1 85 ? -13.433 1.167 6.570 1.00 67.69 85 LEU A CA 1
ATOM 674 C C . LEU A 1 85 ? -13.840 1.683 7.952 1.00 67.69 85 LEU A C 1
ATOM 676 O O . LEU A 1 85 ? -13.768 0.937 8.930 1.00 67.69 85 LEU A O 1
ATOM 680 N N . VAL A 1 86 ? -14.330 2.920 8.035 1.00 68.06 86 VAL A N 1
ATOM 681 C CA . VAL A 1 86 ? -14.835 3.523 9.277 1.00 68.06 86 VAL A CA 1
ATOM 682 C C . VAL A 1 86 ? -16.045 2.747 9.800 1.00 68.06 86 VAL A C 1
ATOM 684 O O . VAL A 1 86 ? -16.123 2.471 10.996 1.00 68.06 86 VAL A O 1
ATOM 687 N N . GLY A 1 87 ? -16.950 2.313 8.920 1.00 67.00 87 GLY A N 1
ATOM 688 C CA . GLY A 1 87 ? -18.105 1.491 9.276 1.00 67.00 87 GLY A CA 1
ATOM 689 C C . GLY A 1 87 ? -17.707 0.139 9.873 1.00 67.00 87 GLY A C 1
ATOM 690 O O . GLY A 1 87 ? -18.219 -0.251 10.922 1.00 67.00 87 GLY A O 1
ATOM 691 N N . LYS A 1 88 ? -16.742 -0.565 9.268 1.00 66.06 88 LYS A N 1
ATOM 692 C CA . LYS A 1 88 ? -16.200 -1.836 9.787 1.00 66.06 88 LYS A CA 1
ATOM 693 C C . LYS A 1 88 ? -15.473 -1.656 11.122 1.00 66.06 88 LYS A C 1
ATOM 695 O O . LYS A 1 88 ? -15.531 -2.553 11.964 1.00 66.06 88 LYS A O 1
ATOM 700 N N . ILE A 1 89 ? -14.821 -0.511 11.332 1.00 62.53 89 ILE A N 1
ATOM 701 C CA . ILE A 1 89 ? -14.176 -0.155 12.603 1.00 62.53 89 ILE A CA 1
ATOM 702 C C . ILE A 1 89 ? -15.227 0.106 13.689 1.00 62.53 89 ILE A C 1
ATOM 704 O O . ILE A 1 89 ? -15.142 -0.480 14.763 1.00 62.53 89 ILE A O 1
ATOM 708 N N . HIS A 1 90 ? -16.254 0.909 13.402 1.00 61.91 90 HIS A N 1
ATOM 709 C CA . HIS A 1 90 ? -17.306 1.238 14.368 1.00 61.91 90 HIS A CA 1
ATOM 710 C C . HIS A 1 90 ? -18.173 0.015 14.732 1.00 61.91 90 HIS A C 1
ATOM 712 O O . HIS A 1 90 ? -18.639 -0.115 15.868 1.00 61.91 90 HIS A O 1
ATOM 718 N N . ASN A 1 91 ? -18.389 -0.898 13.781 1.00 61.41 91 ASN A N 1
ATOM 719 C CA . ASN A 1 91 ? -19.205 -2.096 13.985 1.00 61.41 91 ASN A CA 1
ATOM 720 C C . ASN A 1 91 ? -18.461 -3.228 14.710 1.00 61.41 91 ASN A C 1
ATOM 722 O O . ASN A 1 91 ? -19.105 -4.074 15.334 1.00 61.41 91 ASN A O 1
ATOM 726 N N . ASN A 1 92 ? -17.124 -3.233 14.696 1.00 58.56 92 ASN A N 1
ATOM 727 C CA . ASN A 1 92 ? -16.332 -4.108 15.557 1.00 58.56 92 ASN A CA 1
ATOM 728 C C . ASN A 1 92 ? -16.345 -3.560 16.992 1.00 58.56 92 ASN A C 1
ATOM 730 O O . ASN A 1 92 ? -15.411 -2.901 17.434 1.00 58.56 92 ASN A O 1
ATOM 734 N N . LYS A 1 93 ? -17.403 -3.879 17.749 1.00 53.53 93 LYS A N 1
ATOM 735 C CA . LYS A 1 93 ? -17.552 -3.627 19.201 1.00 53.53 93 LYS A CA 1
ATOM 736 C C . LYS A 1 93 ? -16.549 -4.416 20.080 1.00 53.53 93 LYS A C 1
ATOM 738 O O . LYS A 1 93 ? -16.867 -4.778 21.209 1.00 53.53 93 LYS A O 1
ATOM 743 N N . GLY A 1 94 ? -15.369 -4.739 19.555 1.00 55.78 94 GLY A N 1
ATOM 744 C CA . GLY A 1 94 ? -14.276 -5.410 20.256 1.00 55.78 94 GLY A CA 1
ATOM 745 C C . GLY A 1 94 ? -13.167 -4.425 20.624 1.00 55.78 94 GLY A C 1
ATOM 746 O O . GLY A 1 94 ? -13.008 -3.393 19.979 1.00 55.78 94 GLY A O 1
ATOM 747 N N . SER A 1 95 ? -12.385 -4.754 21.651 1.00 54.66 95 SER A N 1
ATOM 748 C CA . SER A 1 95 ? -11.311 -3.935 22.234 1.00 54.66 95 SER A CA 1
ATOM 749 C C . SER A 1 95 ? -10.061 -3.791 21.347 1.00 54.66 95 SER A C 1
ATOM 751 O O . SER A 1 95 ? -8.943 -3.857 21.859 1.00 54.66 95 SER A O 1
ATOM 753 N N . ALA A 1 96 ? -10.218 -3.659 20.028 1.00 59.78 96 ALA A N 1
ATOM 754 C CA . ALA A 1 96 ? -9.082 -3.412 19.151 1.00 59.78 96 ALA A CA 1
ATOM 755 C C . ALA A 1 96 ? -8.460 -2.060 19.520 1.00 59.78 96 ALA A C 1
ATOM 757 O O . ALA A 1 96 ? -9.154 -1.055 19.684 1.00 59.78 96 ALA A O 1
ATOM 758 N N . THR A 1 97 ? -7.146 -2.040 19.691 1.00 67.12 97 THR A N 1
ATOM 759 C CA . THR A 1 97 ? -6.426 -0.802 19.995 1.00 67.12 97 THR A CA 1
ATOM 760 C C . THR A 1 97 ? -6.470 0.138 18.786 1.00 67.12 97 THR A C 1
ATOM 762 O O . THR A 1 97 ? -6.596 -0.297 17.638 1.00 67.12 97 THR A O 1
ATOM 765 N N . SER A 1 98 ? -6.315 1.445 19.014 1.00 70.50 98 SER A N 1
ATOM 766 C CA . SER A 1 98 ? -6.243 2.442 17.931 1.00 70.50 98 SER A CA 1
ATOM 767 C C . SER A 1 98 ? -5.148 2.125 16.900 1.00 70.50 98 SER A C 1
ATOM 769 O O . SER A 1 98 ? -5.295 2.426 15.715 1.00 70.50 98 SER A O 1
ATOM 771 N N . VAL A 1 99 ? -4.072 1.460 17.332 1.00 78.00 99 VAL A N 1
ATOM 772 C CA . VAL A 1 99 ? -2.960 1.022 16.480 1.00 78.00 99 VAL A CA 1
ATOM 773 C C . VAL A 1 99 ? -3.381 -0.108 15.540 1.00 78.00 99 VAL A C 1
ATOM 775 O O . VAL A 1 99 ? -3.135 -0.024 14.338 1.00 78.00 99 VAL A O 1
ATOM 778 N N . GLU A 1 100 ? -4.062 -1.138 16.046 1.00 78.19 100 GLU A N 1
ATOM 779 C CA . GLU A 1 100 ? -4.548 -2.255 15.220 1.00 78.19 100 GLU A CA 1
ATOM 780 C C . GLU A 1 100 ? -5.546 -1.780 14.160 1.00 78.19 100 GLU A C 1
ATOM 782 O O . GLU A 1 100 ? -5.512 -2.237 13.015 1.00 78.19 100 GLU A O 1
ATOM 787 N N . MET A 1 101 ? -6.407 -0.825 14.522 1.00 74.69 101 MET A N 1
ATOM 788 C CA . MET A 1 101 ? -7.333 -0.198 13.580 1.00 74.69 101 MET A CA 1
ATOM 789 C C . MET A 1 101 ? -6.583 0.549 12.476 1.00 74.69 101 MET A C 1
ATOM 791 O O . MET A 1 101 ? -6.907 0.377 11.301 1.00 74.69 101 MET A O 1
ATOM 795 N N . LYS A 1 102 ? -5.547 1.322 12.826 1.00 79.94 102 LYS A N 1
ATOM 796 C CA . LYS A 1 102 ? -4.736 2.060 11.848 1.00 79.94 102 LYS A CA 1
ATOM 797 C C . LYS A 1 102 ? -4.00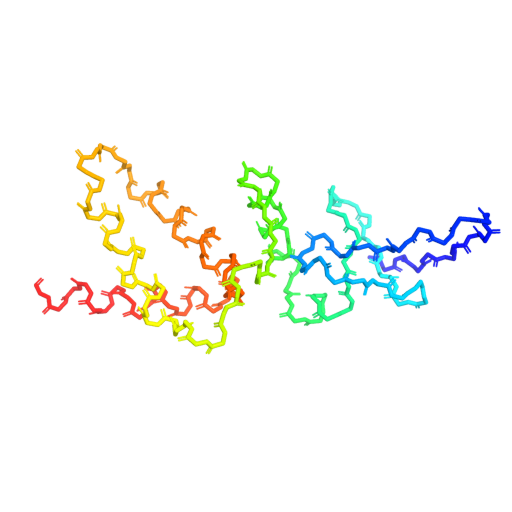1 1.126 10.886 1.00 79.94 102 LYS A C 1
ATOM 799 O O . LYS A 1 102 ? -3.975 1.395 9.689 1.00 79.94 102 LYS A O 1
ATOM 804 N N . ILE A 1 103 ? -3.467 0.007 11.379 1.00 87.81 103 ILE A N 1
ATOM 805 C CA . ILE A 1 103 ? -2.799 -1.006 10.546 1.00 87.81 103 ILE A CA 1
ATOM 806 C C . ILE A 1 103 ? -3.787 -1.639 9.556 1.00 87.81 103 ILE A C 1
ATOM 808 O O . ILE A 1 103 ? -3.477 -1.753 8.371 1.00 87.81 103 ILE A O 1
ATOM 812 N N . ARG A 1 104 ? -4.996 -2.006 10.005 1.00 84.75 104 ARG A N 1
ATOM 813 C CA . ARG A 1 104 ? -6.046 -2.565 9.130 1.00 84.75 104 ARG A CA 1
ATOM 814 C C . ARG A 1 104 ? -6.529 -1.562 8.087 1.00 84.75 104 ARG A C 1
ATOM 816 O O . ARG A 1 104 ? -6.724 -1.925 6.926 1.00 84.75 104 ARG A O 1
ATOM 823 N N . LEU A 1 105 ? -6.712 -0.310 8.503 1.00 82.81 105 LEU A N 1
ATOM 824 C CA . LEU A 1 105 ? -7.091 0.793 7.626 1.00 82.81 105 LEU A CA 1
ATOM 825 C C . LEU A 1 105 ? -6.040 0.982 6.530 1.00 82.81 105 LEU A C 1
ATOM 827 O O . LEU A 1 105 ? -6.375 1.026 5.349 1.00 82.81 105 LEU A O 1
ATOM 831 N N . PHE A 1 106 ? -4.770 1.008 6.929 1.00 89.25 106 PHE A N 1
ATOM 832 C CA . PHE A 1 106 ? -3.652 1.139 6.012 1.00 89.25 106 PHE A CA 1
ATOM 833 C C . PHE A 1 106 ? -3.559 -0.037 5.031 1.00 89.25 106 PHE A C 1
ATOM 835 O O . PHE A 1 106 ? -3.488 0.186 3.827 1.00 89.25 106 PHE A O 1
ATOM 842 N N . HIS A 1 107 ? -3.643 -1.286 5.507 1.00 92.06 107 HIS A N 1
ATOM 843 C CA . HIS A 1 107 ? -3.641 -2.465 4.629 1.00 92.06 107 HIS A CA 1
ATOM 844 C C . HIS A 1 107 ? -4.758 -2.409 3.587 1.00 92.06 107 HIS A C 1
ATOM 846 O O . HIS A 1 107 ? -4.512 -2.607 2.401 1.00 92.06 107 HIS A O 1
ATOM 852 N N . THR A 1 108 ? -5.975 -2.080 4.016 1.00 87.62 108 THR A N 1
ATOM 853 C CA . THR A 1 108 ? -7.127 -1.994 3.110 1.00 87.62 108 THR A CA 1
ATOM 854 C C . THR A 1 108 ? -6.921 -0.903 2.062 1.00 87.62 108 THR A C 1
ATOM 856 O O . THR A 1 108 ? -7.196 -1.128 0.887 1.00 87.62 108 THR A O 1
ATOM 859 N N . ALA A 1 109 ? -6.380 0.252 2.459 1.00 88.06 109 ALA A N 1
ATOM 860 C CA . ALA A 1 109 ? -6.050 1.330 1.533 1.00 88.06 109 ALA A CA 1
ATOM 861 C C . ALA A 1 109 ? -5.069 0.853 0.442 1.00 88.06 109 ALA A C 1
ATOM 863 O O . ALA A 1 109 ? -5.321 1.073 -0.746 1.00 88.06 109 ALA A O 1
ATOM 864 N N . LEU A 1 110 ? -4.023 0.105 0.820 1.00 93.06 110 LEU A N 1
ATOM 865 C CA . LEU A 1 110 ? -3.093 -0.507 -0.137 1.00 93.06 110 LEU A CA 1
ATOM 866 C C . LEU A 1 110 ? -3.817 -1.447 -1.114 1.00 93.06 110 LEU A C 1
ATOM 868 O O . LEU A 1 110 ? -3.583 -1.382 -2.322 1.00 93.06 110 LEU A O 1
ATOM 872 N N . LEU A 1 111 ? -4.728 -2.299 -0.631 1.00 92.31 111 LEU A N 1
ATOM 873 C CA . LEU A 1 111 ? -5.465 -3.226 -1.500 1.00 92.31 111 LEU A CA 1
ATOM 874 C C . LEU A 1 111 ? -6.288 -2.503 -2.567 1.00 92.31 111 LEU A C 1
ATOM 876 O O . LEU A 1 111 ? -6.450 -3.034 -3.658 1.00 92.31 111 LEU A O 1
ATOM 880 N N . HIS A 1 112 ? -6.751 -1.284 -2.315 1.00 89.00 112 HIS A N 1
ATOM 881 C CA . HIS A 1 112 ? -7.438 -0.480 -3.326 1.00 89.00 112 HIS A CA 1
ATOM 882 C C . HIS A 1 112 ? -6.513 0.454 -4.126 1.00 89.00 112 HIS A C 1
ATOM 884 O O . HIS A 1 112 ? -6.971 1.198 -4.993 1.00 89.00 112 HIS A O 1
ATOM 890 N N . GLY A 1 113 ? -5.203 0.386 -3.891 1.00 90.44 113 GLY A N 1
ATOM 891 C CA . GLY A 1 113 ? -4.194 1.096 -4.671 1.00 90.44 113 GLY A CA 1
ATOM 892 C C . GLY A 1 113 ? -3.792 2.457 -4.112 1.00 90.44 113 GLY A C 1
ATOM 893 O O . GLY A 1 113 ? -3.132 3.200 -4.829 1.00 90.44 113 GLY A O 1
ATOM 894 N N . ILE A 1 114 ? -4.164 2.774 -2.869 1.00 89.62 114 ILE A N 1
ATOM 895 C CA . ILE A 1 114 ? -3.690 3.969 -2.162 1.00 89.62 114 ILE A CA 1
ATOM 896 C C . ILE A 1 114 ? -2.294 3.670 -1.618 1.00 89.62 114 ILE A C 1
ATOM 898 O O . ILE A 1 114 ? -2.122 2.757 -0.818 1.00 89.62 114 ILE A O 1
ATOM 902 N N . THR A 1 115 ? -1.299 4.435 -2.045 1.00 93.25 115 THR A N 1
ATOM 903 C CA . THR A 1 115 ? 0.101 4.325 -1.615 1.00 93.25 115 THR A CA 1
ATOM 904 C C . THR A 1 115 ? 0.310 4.836 -0.181 1.00 93.25 115 THR A C 1
ATOM 906 O O . THR A 1 115 ? -0.529 5.572 0.350 1.00 93.25 115 THR A O 1
ATOM 909 N N . PRO A 1 116 ? 1.446 4.519 0.474 1.00 94.38 116 PRO A N 1
ATOM 910 C CA . PRO A 1 116 ? 1.740 5.041 1.811 1.00 94.38 116 PRO A CA 1
ATOM 911 C C . PRO A 1 116 ? 1.722 6.572 1.896 1.00 94.38 116 PRO A C 1
ATOM 913 O O . PRO A 1 116 ? 1.261 7.130 2.893 1.00 94.38 116 PRO A O 1
ATOM 916 N N . ARG A 1 117 ? 2.166 7.255 0.836 1.00 92.94 117 ARG A N 1
ATOM 917 C CA . ARG A 1 117 ? 2.145 8.716 0.752 1.00 92.94 117 ARG A CA 1
ATOM 918 C C . ARG A 1 117 ? 0.731 9.275 0.749 1.00 92.94 117 ARG A C 1
ATOM 920 O O . ARG A 1 117 ? 0.411 10.121 1.578 1.00 92.94 117 ARG A O 1
ATOM 927 N N . GLU A 1 118 ? -0.112 8.767 -0.146 1.00 88.75 118 GLU A N 1
ATOM 928 C CA . GLU A 1 118 ? -1.514 9.180 -0.255 1.00 88.75 118 GLU A CA 1
ATOM 929 C C . GLU A 1 118 ? -2.254 8.895 1.057 1.00 88.75 118 GLU A C 1
ATOM 931 O O . GLU A 1 118 ? -3.008 9.731 1.554 1.00 88.75 118 GLU A O 1
ATOM 936 N N . PHE A 1 119 ? -1.972 7.754 1.690 1.00 87.25 119 PHE A N 1
ATOM 937 C CA . PHE A 1 119 ? -2.535 7.420 2.992 1.00 87.25 119 PHE A CA 1
ATOM 938 C C . PHE A 1 119 ? -2.140 8.422 4.087 1.00 87.25 119 PHE A C 1
ATOM 940 O O . PHE A 1 119 ? -2.984 8.822 4.888 1.00 87.25 119 PHE A O 1
ATOM 947 N N . ALA A 1 120 ? -0.884 8.873 4.119 1.00 87.00 120 ALA A N 1
ATOM 948 C CA . ALA A 1 120 ? -0.430 9.877 5.082 1.00 87.00 120 ALA A CA 1
ATOM 949 C C . ALA A 1 120 ? -1.105 11.249 4.878 1.00 87.00 120 ALA A C 1
ATOM 951 O O . ALA A 1 120 ? -1.324 11.987 5.843 1.00 87.00 120 ALA A O 1
ATOM 952 N N . GLU A 1 121 ? -1.453 11.606 3.641 1.00 84.06 121 GLU A N 1
ATOM 953 C CA . GLU A 1 121 ? -2.222 12.819 3.326 1.00 84.06 121 GLU A CA 1
ATOM 954 C C . GLU A 1 121 ? -3.695 12.695 3.744 1.00 84.06 121 GLU A C 1
ATOM 956 O O . GLU A 1 121 ? -4.284 13.642 4.282 1.00 84.06 121 GLU A O 1
ATOM 961 N N . LEU A 1 122 ? -4.270 11.504 3.571 1.00 76.00 122 LEU A N 1
ATOM 962 C CA . LEU A 1 122 ? -5.618 11.169 4.022 1.00 76.00 122 LEU A CA 1
ATOM 963 C C . LEU A 1 122 ? -5.716 11.180 5.551 1.00 76.00 122 LEU A C 1
ATOM 965 O O . LEU A 1 122 ? -6.632 11.799 6.083 1.00 76.00 122 LEU A O 1
ATOM 969 N N . ASP A 1 123 ? -4.748 10.604 6.268 1.00 68.88 123 ASP A N 1
ATOM 970 C CA . ASP A 1 123 ? -4.693 10.585 7.742 1.00 68.88 123 ASP A CA 1
ATOM 971 C C . ASP A 1 123 ? -4.731 12.011 8.328 1.00 68.88 123 ASP A C 1
ATOM 973 O O . ASP A 1 123 ? -5.527 12.322 9.216 1.00 68.88 123 ASP A O 1
ATOM 977 N N . LYS A 1 124 ? -3.957 12.939 7.745 1.00 69.06 124 LYS A N 1
ATOM 978 C CA . LYS A 1 124 ? -3.980 14.367 8.120 1.00 69.06 124 LYS A CA 1
ATOM 979 C C . LYS A 1 124 ? -5.338 15.032 7.879 1.00 69.06 124 LYS A C 1
ATOM 981 O O . LYS A 1 124 ? -5.695 15.972 8.591 1.00 69.06 124 LYS A O 1
ATOM 986 N N . SER A 1 125 ? -6.074 14.581 6.869 1.00 65.44 125 SER A N 1
ATOM 987 C CA . SER A 1 125 ? -7.378 15.135 6.489 1.00 65.44 125 SER A CA 1
ATOM 988 C C . SER A 1 125 ? -8.519 14.536 7.320 1.00 65.44 125 SER A C 1
ATOM 990 O O . SER A 1 125 ? -9.439 15.252 7.711 1.00 65.44 125 SER A O 1
ATOM 992 N N . LEU A 1 126 ? -8.426 13.252 7.666 1.00 60.84 126 LEU A N 1
ATOM 993 C CA . LEU A 1 126 ? -9.390 12.532 8.500 1.00 60.84 126 LEU A CA 1
ATOM 994 C C . LEU A 1 126 ? -9.361 13.002 9.951 1.00 60.84 126 LEU A C 1
ATOM 996 O O . LEU A 1 126 ? -10.422 13.199 10.538 1.00 60.84 126 LEU A O 1
ATOM 1000 N N . LEU A 1 127 ? -8.174 13.271 10.506 1.00 54.50 127 LEU A N 1
ATOM 1001 C CA . LEU A 1 127 ? -8.056 13.874 11.835 1.00 54.50 127 LEU A CA 1
ATOM 1002 C C . LEU A 1 127 ?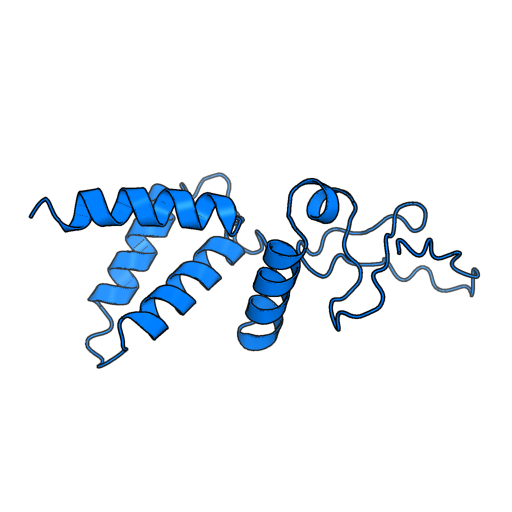 -8.827 15.202 11.904 1.00 54.50 127 LEU A C 1
ATOM 1004 O O . LEU A 1 127 ? -9.545 15.449 12.866 1.00 54.50 127 LEU A O 1
ATOM 1008 N N . LYS A 1 128 ? -8.787 16.031 10.855 1.00 54.22 128 LYS A N 1
ATOM 1009 C CA . LYS A 1 128 ? -9.567 17.280 10.828 1.00 54.22 128 LYS A CA 1
ATOM 1010 C C . LYS A 1 128 ? -11.081 17.047 10.829 1.00 54.22 128 LYS A C 1
ATOM 1012 O O . LYS A 1 128 ? -11.790 17.823 11.455 1.00 54.22 128 LYS A O 1
ATOM 1017 N N . PHE A 1 129 ? -11.566 15.999 10.161 1.00 48.94 129 PHE A N 1
ATOM 1018 C CA . PHE A 1 129 ? -12.994 15.663 10.114 1.00 48.94 129 PHE A CA 1
ATOM 1019 C C . PHE A 1 129 ? -13.505 15.039 11.419 1.00 48.94 129 PHE A C 1
ATOM 1021 O O . PHE A 1 129 ? -14.616 15.338 11.847 1.00 48.94 129 PHE A O 1
ATOM 1028 N N . MET A 1 130 ? -12.701 14.195 12.073 1.00 46.44 130 MET A N 1
ATOM 1029 C CA . MET A 1 130 ? -13.093 13.524 13.318 1.00 46.44 130 MET A CA 1
ATOM 1030 C C . MET A 1 130 ? -13.086 14.452 14.544 1.00 46.44 130 MET A C 1
ATOM 1032 O O . MET A 1 130 ? -13.810 14.179 15.491 1.00 46.44 130 MET A O 1
ATOM 1036 N N . TYR A 1 131 ? -12.316 15.549 14.529 1.00 42.22 131 TYR A N 1
ATOM 1037 C CA . TYR A 1 131 ? -12.276 16.552 15.610 1.00 42.22 131 TYR A CA 1
ATOM 1038 C C . TYR A 1 131 ? -13.231 17.749 15.398 1.00 42.22 131 TYR A C 1
ATOM 1040 O O . TYR A 1 131 ? -13.121 18.752 16.102 1.00 42.22 131 TYR A O 1
ATOM 1048 N N . GLN A 1 132 ? -14.156 17.674 14.433 1.00 41.16 132 GLN A N 1
ATOM 1049 C CA . GLN A 1 132 ? -15.210 18.681 14.216 1.00 41.16 132 GLN A CA 1
ATOM 1050 C C . GLN A 1 132 ? -16.591 18.276 14.770 1.00 41.16 132 GLN A C 1
ATOM 1052 O O . GLN A 1 132 ? -17.568 18.977 14.511 1.00 41.16 132 GLN A O 1
ATOM 1057 N N . PHE A 1 133 ? -16.669 17.199 15.559 1.00 36.03 133 PHE A N 1
ATOM 1058 C CA . PHE A 1 133 ? -17.873 16.775 16.280 1.00 36.03 133 PHE A CA 1
ATOM 1059 C C . PHE A 1 133 ? -17.596 16.610 17.772 1.00 36.03 133 PHE A C 1
ATOM 1061 O O . PHE A 1 133 ? -16.571 15.976 18.110 1.00 36.03 133 PHE A O 1
#